Protein AF-A0A6B3FJN4-F1 (afdb_monomer_lite)

Foldseek 3Di:
DVVVLVPAQEAEEQADPVQLVNVLVVRQYAHAQPVHQDVVSNNVLCVVQQRYDHPVVVVVVDGGDGDLVSNVVVLRCSPDHPVCSCVVVVVVVVVQVPDPDHDDDDDPDACVNCVPNQQVVQVVQQAGNVRHGHPPRDDPDPCDPVNVVVVVVVVVVVVVVVVVCCVPVVVVVVD

Sequence (175 aa):
MGEVLDRTDLLVTVSSTAALESLHRRIPTAILTDLGVRETLGNHHFVGSGLLTSWDRLDGGTRPRPDAAWVAGQGVAADGSYGTAYDTARAKATALLDAGRLPPLAPYYTPASAPGYLPGILGRHHLASDGTPLPGAAAPQEPGRVRGAVRETVRNAARGAYRHGVQRVAPVIRR

Structure (mmCIF, N/CA/C/O backbone):
data_AF-A0A6B3FJN4-F1
#
_entry.id   AF-A0A6B3FJN4-F1
#
loop_
_atom_site.group_PDB
_atom_site.id
_atom_site.type_symbol
_atom_site.label_atom_id
_atom_site.label_alt_id
_atom_site.label_comp_id
_atom_site.label_asym_id
_atom_site.label_entity_id
_atom_site.label_seq_id
_atom_site.pdbx_PDB_ins_code
_atom_site.Cartn_x
_atom_site.Cartn_y
_atom_site.Cartn_z
_atom_site.occupancy
_atom_site.B_iso_or_equiv
_atom_site.auth_seq_id
_atom_site.auth_comp_id
_atom_site.auth_asym_id
_atom_site.auth_atom_id
_atom_site.pdbx_PDB_model_num
ATOM 1 N N . MET A 1 1 ? 4.566 -10.979 13.556 1.00 76.38 1 MET A N 1
ATOM 2 C CA . MET A 1 1 ? 3.409 -10.080 13.370 1.00 76.38 1 MET A CA 1
ATOM 3 C C . MET A 1 1 ? 2.122 -10.886 13.280 1.00 76.38 1 MET A C 1
ATOM 5 O O . MET A 1 1 ? 1.293 -10.717 14.158 1.00 76.38 1 MET A O 1
ATOM 9 N N . GLY A 1 2 ? 2.009 -11.840 12.346 1.00 79.69 2 GLY A N 1
ATOM 10 C CA . GLY A 1 2 ? 0.825 -12.704 12.204 1.00 79.69 2 GLY A CA 1
ATOM 11 C C . GLY A 1 2 ? 0.254 -13.302 13.500 1.00 79.69 2 GLY A C 1
ATOM 12 O O . GLY A 1 2 ? -0.902 -13.048 13.800 1.00 79.69 2 GLY A O 1
ATOM 13 N N . GLU A 1 3 ? 1.067 -13.971 14.327 1.00 86.12 3 GLU A N 1
ATOM 14 C CA . GLU A 1 3 ? 0.605 -14.558 15.609 1.00 86.12 3 GLU A CA 1
ATOM 15 C C . GLU A 1 3 ? 0.051 -13.533 16.619 1.00 86.12 3 GLU A C 1
ATOM 17 O O . GLU A 1 3 ? -0.723 -13.868 17.517 1.00 86.12 3 GLU A O 1
ATOM 22 N N . VAL A 1 4 ? 0.489 -12.273 16.526 1.00 90.25 4 VAL A N 1
ATOM 23 C CA . VAL A 1 4 ? -0.040 -11.189 17.366 1.00 90.25 4 VAL A CA 1
ATOM 24 C C . VAL A 1 4 ? -1.418 -10.793 16.853 1.00 90.25 4 VAL A C 1
ATOM 26 O O . VAL A 1 4 ? -2.356 -10.703 17.640 1.00 90.25 4 VAL A O 1
ATOM 29 N N . LEU A 1 5 ? -1.548 -10.632 15.535 1.00 89.56 5 LEU A N 1
ATOM 30 C CA . LEU A 1 5 ? -2.810 -10.300 14.883 1.00 89.56 5 LEU A CA 1
ATOM 31 C C . LEU A 1 5 ? -3.876 -11.382 15.091 1.00 89.56 5 LEU A C 1
ATOM 33 O O . LEU A 1 5 ? -5.029 -11.039 15.303 1.00 89.56 5 LEU A O 1
ATOM 37 N N . ASP A 1 6 ? -3.501 -12.663 15.142 1.00 87.69 6 ASP A N 1
ATOM 38 C CA . ASP A 1 6 ? -4.437 -13.773 15.408 1.00 87.69 6 ASP A CA 1
ATOM 39 C C . ASP A 1 6 ? -5.185 -13.661 16.747 1.00 87.69 6 ASP A C 1
ATOM 41 O O . ASP A 1 6 ? -6.219 -14.296 16.938 1.00 87.69 6 ASP A O 1
ATOM 45 N N . ARG A 1 7 ? -4.667 -12.860 17.682 1.00 92.81 7 ARG A N 1
ATOM 46 C CA . ARG A 1 7 ? -5.256 -12.628 19.008 1.00 92.81 7 ARG A CA 1
ATOM 47 C C . ARG A 1 7 ? -5.614 -11.159 19.235 1.00 92.81 7 ARG A C 1
ATOM 49 O O . ARG A 1 7 ? -5.742 -10.737 20.377 1.00 92.81 7 ARG A O 1
ATOM 56 N N . THR A 1 8 ? -5.661 -10.362 18.169 1.00 94.69 8 THR A N 1
ATOM 57 C CA . THR A 1 8 ? -5.897 -8.918 18.241 1.00 94.69 8 THR A CA 1
ATOM 58 C C . THR A 1 8 ? -7.362 -8.608 17.963 1.00 94.69 8 THR A C 1
ATOM 60 O O . THR A 1 8 ? -7.865 -8.923 16.889 1.00 94.69 8 THR A O 1
ATOM 63 N N . ASP A 1 9 ? -8.013 -7.914 18.895 1.00 94.31 9 ASP A N 1
ATOM 64 C CA . ASP A 1 9 ? -9.399 -7.452 18.738 1.00 94.31 9 ASP A CA 1
ATOM 65 C C . ASP A 1 9 ? -9.512 -6.106 17.998 1.00 94.31 9 ASP A C 1
ATOM 67 O O . ASP A 1 9 ? -10.536 -5.809 17.381 1.00 94.31 9 ASP A O 1
ATOM 71 N N . LEU A 1 10 ? -8.463 -5.277 18.057 1.00 95.44 10 LEU A N 1
ATOM 72 C CA . LEU A 1 10 ? -8.361 -3.979 17.387 1.00 95.44 10 LEU A CA 1
ATOM 73 C C . LEU A 1 10 ? -6.890 -3.647 17.117 1.00 95.44 10 LEU A C 1
ATOM 75 O O . LEU A 1 10 ? -6.072 -3.639 18.037 1.00 95.44 10 LEU A O 1
ATOM 79 N N . LEU A 1 11 ? -6.559 -3.318 15.870 1.00 97.06 11 LEU A N 1
ATOM 80 C CA . LEU A 1 11 ? -5.269 -2.734 15.519 1.00 97.06 11 LEU A CA 1
ATOM 81 C C . LEU A 1 11 ? -5.387 -1.211 15.438 1.00 97.06 11 LEU A C 1
ATOM 83 O O . LEU A 1 11 ? -6.169 -0.685 14.651 1.00 97.06 11 LEU A O 1
ATOM 87 N N . VAL A 1 12 ? -4.559 -0.502 16.203 1.00 97.62 12 VAL A N 1
ATOM 88 C CA . VAL A 1 12 ? -4.428 0.959 16.138 1.00 97.62 12 VAL A CA 1
ATOM 89 C C . VAL A 1 12 ? -2.999 1.308 15.734 1.00 97.62 12 VAL A C 1
ATOM 91 O O . VAL A 1 12 ? -2.040 0.796 16.312 1.00 97.62 12 VAL A O 1
ATOM 94 N N . THR A 1 13 ? -2.827 2.156 14.723 1.00 97.50 13 THR A N 1
ATOM 95 C CA . THR A 1 13 ? -1.498 2.595 14.272 1.00 97.50 13 THR A CA 1
ATOM 96 C C . THR A 1 13 ? -1.553 3.979 13.632 1.00 97.50 13 THR A C 1
ATOM 98 O O . THR A 1 1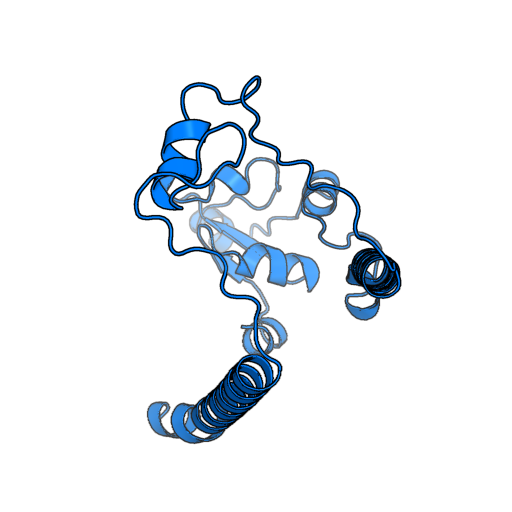3 ? -2.627 4.481 13.331 1.00 97.50 13 THR A O 1
ATOM 101 N N . VAL A 1 14 ? -0.397 4.601 13.398 1.00 97.44 14 VAL A N 1
ATOM 102 C CA . VAL A 1 14 ? -0.302 5.806 12.560 1.00 97.44 14 VAL A CA 1
ATOM 103 C C . VAL A 1 14 ? -0.128 5.403 11.094 1.00 97.44 14 VAL A C 1
ATOM 105 O O . VAL A 1 14 ? -0.844 5.899 10.237 1.00 97.44 14 VAL A O 1
ATOM 108 N N . SER A 1 15 ? 0.791 4.485 10.780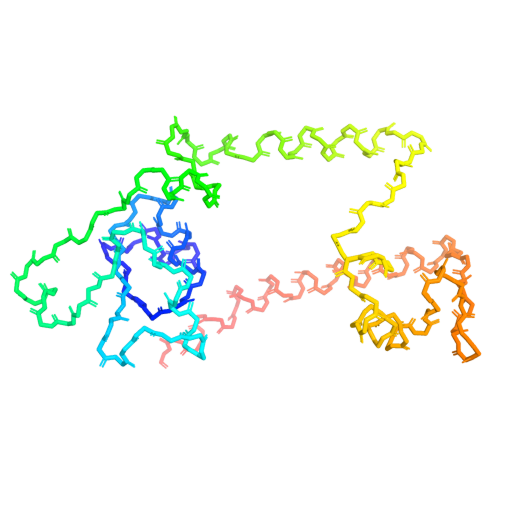 1.00 94.88 15 SER A N 1
ATOM 109 C CA . SER A 1 15 ? 1.140 4.178 9.380 1.00 94.88 15 SER A CA 1
ATOM 110 C C . SER A 1 15 ? 1.751 2.795 9.145 1.00 94.88 15 SER A C 1
ATOM 112 O O . SER A 1 15 ? 2.368 2.549 8.110 1.00 94.88 15 SER A O 1
ATOM 114 N N . SER A 1 16 ? 1.602 1.867 10.092 1.00 94.62 16 SER A N 1
ATOM 115 C CA . SER A 1 16 ? 2.177 0.528 9.948 1.00 94.62 16 SER A CA 1
ATOM 116 C C . SER A 1 16 ? 1.546 -0.243 8.787 1.00 94.62 16 SER A C 1
ATOM 118 O O . SER A 1 16 ? 0.325 -0.275 8.640 1.00 94.62 16 SER A O 1
ATOM 120 N N . THR A 1 17 ? 2.364 -0.981 8.031 1.00 92.81 17 THR A N 1
ATOM 121 C CA . THR A 1 17 ? 1.869 -1.965 7.052 1.00 92.81 17 THR A CA 1
ATOM 122 C C . THR A 1 17 ? 1.061 -3.086 7.711 1.00 92.81 17 THR A C 1
ATOM 124 O O . THR A 1 17 ? 0.263 -3.736 7.037 1.00 92.81 17 THR A O 1
ATOM 127 N N . ALA A 1 18 ? 1.186 -3.268 9.033 1.00 93.94 18 ALA A N 1
ATOM 128 C CA . ALA A 1 18 ? 0.327 -4.162 9.806 1.00 93.94 18 ALA A CA 1
ATOM 129 C C . ALA A 1 18 ? -1.164 -3.802 9.686 1.00 93.94 18 ALA A C 1
ATOM 131 O O . ALA A 1 18 ? -1.989 -4.691 9.859 1.00 93.94 18 ALA A O 1
ATOM 132 N N . ALA A 1 19 ? -1.510 -2.556 9.329 1.00 95.31 19 ALA A N 1
ATOM 133 C CA . ALA A 1 19 ? -2.885 -2.166 9.023 1.00 95.31 19 ALA A CA 1
ATOM 134 C C . ALA A 1 19 ? -3.455 -2.897 7.798 1.00 95.31 19 ALA A C 1
ATOM 136 O O . ALA A 1 19 ? -4.606 -3.311 7.803 1.00 95.31 19 ALA A O 1
ATOM 137 N N . LEU A 1 20 ? -2.659 -3.116 6.748 1.00 92.50 20 LEU A N 1
ATOM 138 C CA . LEU A 1 20 ? -3.123 -3.890 5.591 1.00 92.50 20 LEU A CA 1
ATOM 139 C C . LEU A 1 20 ? -3.244 -5.382 5.939 1.00 92.50 20 LEU A C 1
ATOM 141 O O . LEU A 1 20 ? -4.185 -6.045 5.504 1.00 92.50 20 LEU A O 1
ATOM 145 N N . GLU A 1 21 ? -2.336 -5.906 6.773 1.00 90.44 21 GLU A N 1
ATOM 146 C CA . GLU A 1 21 ? -2.417 -7.290 7.260 1.00 90.44 21 GLU A CA 1
ATOM 147 C C . GLU A 1 21 ? -3.650 -7.508 8.159 1.00 90.44 21 GLU A C 1
ATOM 149 O O . GLU A 1 21 ? -4.334 -8.524 8.023 1.00 90.44 21 GLU A O 1
ATOM 154 N N . SER A 1 22 ? -3.975 -6.555 9.041 1.00 93.12 22 SER A N 1
ATOM 155 C CA . SER A 1 22 ? -5.159 -6.627 9.904 1.00 93.12 22 SER A CA 1
ATOM 156 C C . SER A 1 22 ? -6.455 -6.540 9.105 1.00 93.12 22 SER A C 1
ATOM 158 O O . SER A 1 22 ? -7.356 -7.346 9.336 1.00 93.12 22 SER A O 1
ATOM 160 N N . LEU A 1 23 ? -6.528 -5.652 8.107 1.00 91.69 23 LEU A N 1
ATOM 161 C CA . LEU A 1 23 ? -7.676 -5.562 7.201 1.00 91.69 23 LEU A CA 1
ATOM 162 C C . LEU A 1 23 ? -7.913 -6.871 6.449 1.00 91.69 23 LEU A C 1
ATOM 164 O O . LEU A 1 23 ? -9.046 -7.342 6.375 1.00 91.69 23 LEU A O 1
ATOM 168 N N . HIS A 1 24 ? -6.849 -7.507 5.961 1.00 87.19 24 HIS A N 1
ATOM 169 C CA . HIS A 1 24 ? -6.958 -8.804 5.299 1.00 87.19 24 HIS A CA 1
ATOM 170 C C . HIS A 1 24 ? -7.494 -9.893 6.243 1.00 87.19 24 HIS A C 1
ATOM 172 O O . HIS A 1 24 ? -8.287 -10.745 5.844 1.00 87.19 24 HIS A O 1
ATOM 178 N N . ARG A 1 25 ? -7.107 -9.847 7.521 1.00 87.19 25 ARG A N 1
ATOM 179 C CA . ARG A 1 25 ? -7.617 -10.743 8.572 1.00 87.19 25 ARG A CA 1
ATOM 180 C C . ARG A 1 25 ? -8.996 -10.338 9.106 1.00 87.19 25 ARG A C 1
ATOM 182 O O . ARG A 1 25 ? -9.512 -11.014 9.989 1.00 87.19 25 ARG A O 1
ATOM 189 N N . ARG A 1 26 ? -9.604 -9.272 8.571 1.00 88.88 26 ARG A N 1
ATOM 190 C CA . ARG A 1 26 ? -10.874 -8.681 9.033 1.00 88.88 26 ARG A CA 1
ATOM 191 C C . ARG A 1 26 ? -10.842 -8.235 10.500 1.00 88.88 26 ARG A C 1
ATOM 193 O O . ARG A 1 26 ? -11.875 -8.190 11.162 1.00 88.88 26 ARG A O 1
ATOM 200 N N . ILE A 1 27 ? -9.661 -7.878 10.996 1.00 92.81 27 ILE A N 1
ATOM 201 C CA . ILE A 1 27 ? -9.482 -7.310 12.330 1.00 92.81 27 ILE A CA 1
ATOM 202 C C . ILE A 1 27 ? -9.864 -5.822 12.264 1.00 92.81 27 ILE A C 1
ATOM 204 O O . ILE A 1 27 ? -9.372 -5.111 11.376 1.00 92.81 27 ILE A O 1
ATOM 208 N N . PRO A 1 28 ? -10.713 -5.319 13.183 1.00 95.25 28 PRO A N 1
ATOM 209 C CA . PRO A 1 28 ? -10.984 -3.891 13.315 1.00 95.25 28 PRO A CA 1
ATOM 210 C C . PRO A 1 28 ? -9.685 -3.084 13.312 1.00 95.25 28 PRO A C 1
ATOM 212 O O . PRO A 1 28 ? -8.728 -3.432 14.000 1.00 95.25 28 PRO A O 1
ATOM 215 N N . THR A 1 29 ? -9.624 -2.033 12.499 1.00 97.19 29 THR A N 1
ATOM 216 C CA . THR A 1 29 ? -8.386 -1.284 12.260 1.00 97.19 29 THR A CA 1
ATOM 217 C C . THR A 1 29 ? -8.664 0.211 12.318 1.00 97.19 29 THR A C 1
ATOM 219 O O . THR A 1 29 ? -9.639 0.682 11.739 1.00 97.19 29 THR A O 1
ATOM 222 N N . ALA A 1 30 ? -7.809 0.955 13.011 1.00 98.25 30 ALA A N 1
ATOM 223 C CA . ALA A 1 30 ? -7.899 2.398 13.160 1.00 98.25 30 ALA A CA 1
ATOM 224 C C . ALA A 1 30 ? -6.552 3.057 12.849 1.00 98.25 30 ALA A C 1
ATOM 226 O O . ALA A 1 30 ? -5.497 2.598 13.299 1.00 98.25 30 ALA A O 1
ATOM 227 N N . ILE A 1 31 ? -6.606 4.149 12.090 1.00 98.38 31 ILE A N 1
ATOM 228 C CA . ILE A 1 31 ? -5.445 4.943 11.701 1.00 98.38 31 ILE A CA 1
ATOM 229 C C . ILE A 1 31 ? -5.520 6.296 12.408 1.00 98.38 31 ILE A C 1
ATOM 231 O O . ILE A 1 31 ? -6.434 7.078 12.147 1.00 98.38 31 ILE A O 1
ATOM 235 N N . LEU A 1 32 ? -4.576 6.558 13.311 1.00 98.19 32 LEU A N 1
ATOM 236 C CA . LEU A 1 32 ? -4.605 7.731 14.183 1.00 98.19 32 LEU A CA 1
ATOM 237 C C . LEU A 1 32 ? -4.312 9.031 13.431 1.00 98.19 32 LEU A C 1
ATOM 239 O O . LEU A 1 32 ? -3.350 9.133 12.660 1.00 98.19 32 LEU A O 1
ATOM 243 N N . THR A 1 33 ? -5.124 10.046 13.718 1.00 97.94 33 THR A N 1
ATOM 244 C CA . THR A 1 33 ? -5.015 11.401 13.163 1.00 97.94 33 THR A CA 1
ATOM 245 C C . THR A 1 33 ? -4.565 12.441 14.185 1.00 97.94 33 THR A C 1
ATOM 247 O O . THR A 1 33 ? -4.482 13.616 13.844 1.00 97.94 33 THR A O 1
ATOM 250 N N . ASP A 1 34 ? -4.266 12.046 15.422 1.00 97.50 34 ASP A N 1
ATOM 251 C CA . ASP A 1 34 ? -3.929 12.945 16.537 1.00 97.50 34 ASP A CA 1
ATOM 252 C C . ASP A 1 34 ? -2.670 13.789 16.261 1.00 97.50 34 ASP A C 1
ATOM 254 O O . ASP A 1 34 ? -2.544 14.913 16.736 1.00 97.50 34 ASP A O 1
ATOM 258 N N . LEU A 1 35 ? -1.761 13.286 15.417 1.00 95.38 35 LEU A N 1
ATOM 259 C CA . LEU A 1 35 ? -0.567 14.006 14.942 1.00 95.38 35 LEU A CA 1
ATOM 260 C C . LEU A 1 35 ? -0.768 14.669 13.559 1.00 95.38 35 LEU A C 1
ATOM 262 O O . LEU A 1 35 ? 0.176 15.157 12.928 1.00 95.38 35 LEU A O 1
ATOM 266 N N . GLY A 1 36 ? -2.011 14.705 13.079 1.00 96.62 36 GLY A N 1
ATOM 267 C CA . GLY A 1 36 ? -2.403 15.125 11.737 1.00 96.62 36 GLY A CA 1
ATOM 268 C C . GLY A 1 36 ? -2.207 14.041 10.673 1.00 96.62 36 GLY A C 1
ATOM 269 O O . GLY A 1 36 ? -1.688 12.960 10.941 1.00 96.62 36 GLY A O 1
ATOM 270 N N . VAL A 1 37 ? -2.615 14.346 9.437 1.00 97.38 37 VAL A N 1
ATOM 271 C CA . VAL A 1 37 ? -2.406 13.491 8.255 1.00 97.38 37 VAL A CA 1
ATOM 272 C C . VAL A 1 37 ? -1.343 14.126 7.369 1.00 97.38 37 VAL A C 1
ATOM 274 O O . VAL A 1 37 ? -1.539 15.235 6.874 1.00 97.38 37 VAL A O 1
ATOM 277 N N . ARG A 1 38 ? -0.187 13.471 7.226 1.00 95.06 38 ARG A N 1
ATOM 278 C CA . ARG A 1 38 ? 0.997 14.054 6.575 1.00 95.06 38 ARG A CA 1
ATOM 279 C C . ARG A 1 38 ? 1.809 13.002 5.831 1.00 95.06 38 ARG A C 1
ATOM 281 O O . ARG A 1 38 ? 1.862 11.837 6.231 1.00 95.06 38 ARG A O 1
ATOM 288 N N . GLU A 1 39 ? 2.509 13.440 4.787 1.00 94.69 39 GLU A N 1
ATOM 289 C CA . GLU A 1 39 ? 3.410 12.571 4.025 1.00 94.69 39 GLU A CA 1
ATOM 290 C C . GLU A 1 39 ? 4.510 11.973 4.909 1.00 94.69 39 GLU A C 1
ATOM 292 O O . GLU A 1 39 ? 4.708 10.761 4.926 1.00 94.69 39 GLU A O 1
ATOM 297 N N . THR A 1 40 ? 5.124 12.808 5.752 1.00 95.56 40 THR A N 1
ATOM 298 C CA . THR A 1 40 ? 6.208 12.425 6.672 1.00 95.56 40 THR A CA 1
ATOM 299 C C . THR A 1 40 ? 5.814 11.377 7.710 1.00 95.56 40 THR A C 1
ATOM 301 O O . THR A 1 40 ? 6.677 10.653 8.199 1.00 95.56 40 THR A O 1
ATOM 304 N N . LEU A 1 41 ? 4.526 11.277 8.048 1.00 93.19 41 LEU A N 1
ATOM 305 C CA . LEU A 1 41 ? 4.009 10.260 8.964 1.00 93.19 41 LEU A CA 1
ATOM 306 C C . LEU A 1 41 ? 3.617 8.970 8.238 1.00 93.19 41 LEU A C 1
ATOM 308 O O . LEU A 1 41 ? 3.337 7.974 8.896 1.00 93.19 41 LEU A O 1
ATOM 312 N N . GLY A 1 42 ? 3.542 8.976 6.904 1.00 94.81 42 GLY A N 1
ATOM 313 C CA . GLY A 1 42 ? 3.080 7.847 6.090 1.00 94.81 42 GLY A CA 1
ATOM 314 C C . GLY A 1 42 ? 1.566 7.599 6.138 1.00 94.81 42 GLY A C 1
ATOM 315 O O . GLY A 1 42 ? 1.038 6.882 5.294 1.00 94.81 42 GLY A O 1
ATOM 316 N N . ASN A 1 43 ? 0.838 8.218 7.072 1.00 95.94 43 ASN A N 1
ATOM 317 C CA . ASN A 1 43 ? -0.593 7.970 7.274 1.00 95.94 43 ASN A CA 1
ATOM 318 C C . ASN A 1 43 ? -1.489 8.547 6.164 1.00 95.94 43 ASN A C 1
ATOM 320 O O . ASN A 1 43 ? -2.624 8.106 6.000 1.00 95.94 43 ASN A O 1
ATOM 324 N N . HIS A 1 44 ? -0.960 9.467 5.349 1.00 96.56 44 HIS A N 1
ATOM 325 C CA . HIS A 1 44 ? -1.599 9.958 4.125 1.00 96.56 44 HIS A CA 1
ATOM 326 C C . HIS A 1 44 ? -1.974 8.838 3.137 1.00 96.56 44 HIS A C 1
ATOM 328 O O . HIS A 1 44 ? -2.953 8.977 2.411 1.00 96.56 44 HIS A O 1
ATOM 334 N N . HIS A 1 45 ? -1.257 7.708 3.146 1.00 96.06 45 HIS A N 1
ATOM 335 C CA . HIS A 1 45 ? -1.596 6.532 2.340 1.00 96.06 45 HIS A CA 1
ATOM 336 C C . HIS A 1 45 ? -3.021 6.015 2.616 1.00 96.06 45 HIS A C 1
ATOM 338 O O . HIS A 1 45 ? -3.680 5.498 1.720 1.00 96.06 45 HIS A O 1
ATOM 344 N N . PHE A 1 46 ? -3.521 6.201 3.842 1.00 97.19 46 PHE A N 1
ATOM 345 C CA . PHE A 1 46 ? -4.843 5.745 4.277 1.00 97.19 46 PHE A CA 1
ATOM 346 C C . PHE A 1 46 ? -5.958 6.774 4.033 1.00 97.19 46 PHE A C 1
ATOM 348 O O . PHE A 1 46 ? -7.091 6.570 4.478 1.00 97.19 46 PHE A O 1
ATOM 355 N N . VAL A 1 47 ? -5.690 7.880 3.336 1.00 97.31 47 VAL A N 1
ATOM 356 C CA . VAL A 1 47 ? -6.749 8.811 2.920 1.00 97.31 47 VAL A CA 1
ATOM 357 C C . VAL A 1 47 ? -7.733 8.086 1.996 1.00 97.31 47 VAL A C 1
ATOM 359 O O . VAL A 1 47 ? -7.338 7.349 1.097 1.00 97.31 47 VAL A O 1
ATOM 362 N N . GLY A 1 48 ? -9.031 8.262 2.260 1.00 96.69 48 GLY A N 1
ATOM 363 C CA . GLY A 1 48 ? -10.106 7.555 1.556 1.00 96.69 48 GLY A CA 1
ATOM 364 C C . GLY A 1 48 ? -10.400 6.141 2.074 1.00 96.69 48 GLY A C 1
ATOM 365 O O . GLY A 1 48 ? -11.391 5.556 1.665 1.00 96.69 48 GLY A O 1
ATOM 366 N N . SER A 1 49 ? -9.610 5.607 3.015 1.00 96.81 49 SER A N 1
ATOM 367 C CA . SER A 1 49 ? -9.803 4.242 3.538 1.00 96.81 49 SER A CA 1
ATOM 368 C C . SER A 1 49 ? -11.018 4.062 4.449 1.00 96.81 49 SER A C 1
ATOM 370 O O . SER A 1 49 ? -11.389 2.930 4.736 1.00 96.81 49 SER A O 1
ATOM 372 N N . GLY A 1 50 ? -11.591 5.146 4.980 1.00 97.50 50 GLY A N 1
ATOM 373 C CA . GLY A 1 50 ? -12.605 5.088 6.044 1.00 97.50 50 GLY A CA 1
ATOM 374 C C . GLY A 1 50 ? -12.058 4.736 7.439 1.00 97.50 50 GLY A C 1
ATOM 375 O O . GLY A 1 50 ? -12.832 4.645 8.389 1.00 97.50 50 GLY A O 1
ATOM 376 N N . LEU A 1 51 ? -10.736 4.566 7.590 1.00 98.00 51 LEU A N 1
ATOM 377 C CA . LEU A 1 51 ? -10.096 4.101 8.833 1.00 98.00 51 LEU A CA 1
ATOM 378 C C . LEU A 1 51 ? -9.497 5.220 9.697 1.00 98.00 51 LEU A C 1
ATOM 380 O O . LEU A 1 51 ? -9.061 4.958 10.819 1.00 98.00 51 LEU A O 1
ATOM 384 N N . LEU A 1 52 ? -9.446 6.451 9.180 1.00 98.19 52 LEU A N 1
ATOM 385 C CA . LEU A 1 52 ? -8.891 7.609 9.883 1.00 98.19 52 LEU A CA 1
ATOM 386 C C . LEU A 1 52 ? -9.773 7.993 11.084 1.00 98.19 52 LEU A C 1
ATOM 388 O O . LEU A 1 52 ? -10.974 8.216 10.932 1.00 98.19 52 LEU A O 1
ATOM 392 N N . THR A 1 53 ? -9.178 8.095 12.270 1.00 98.31 53 THR A N 1
ATOM 393 C CA . THR A 1 53 ? -9.857 8.490 13.515 1.00 98.31 53 THR A CA 1
ATOM 394 C C . THR A 1 53 ? -8.858 9.062 14.526 1.00 98.31 53 THR A C 1
ATOM 396 O O . THR A 1 53 ? -7.656 8.883 14.368 1.00 98.31 53 THR A O 1
ATOM 399 N N . SER A 1 54 ? -9.339 9.725 15.578 1.00 97.88 54 SER A N 1
ATOM 400 C CA . SER A 1 54 ? -8.528 10.135 16.735 1.00 97.88 54 SER A CA 1
ATOM 401 C C . SER A 1 54 ? -8.764 9.227 17.944 1.00 97.88 54 SER A C 1
ATOM 403 O O . SER A 1 54 ? -9.739 8.463 17.950 1.00 97.88 54 SER A O 1
ATOM 405 N N . TRP A 1 55 ? -7.923 9.349 18.977 1.00 97.94 55 TRP A N 1
ATOM 406 C CA . TRP A 1 55 ? -8.147 8.687 20.268 1.00 97.94 55 TRP A CA 1
ATOM 407 C C . TRP A 1 55 ? -9.490 9.068 20.889 1.00 97.94 55 TRP A C 1
ATOM 409 O O . TRP A 1 55 ? -10.276 8.174 21.181 1.00 97.94 55 TRP A O 1
ATOM 419 N N . ASP A 1 56 ? -9.826 10.361 20.947 1.00 98.00 56 ASP A N 1
ATOM 420 C CA . ASP A 1 56 ? -11.106 10.832 21.506 1.00 98.00 56 ASP A CA 1
ATOM 421 C C . ASP A 1 56 ? -12.323 10.144 20.869 1.00 98.00 56 ASP A C 1
ATOM 423 O O . ASP A 1 56 ? -13.305 9.810 21.531 1.00 98.00 56 ASP A O 1
ATOM 427 N N . ARG A 1 57 ? -12.273 9.911 19.552 1.00 97.75 57 ARG A N 1
ATOM 428 C CA . ARG A 1 57 ? -13.359 9.244 18.828 1.00 97.75 57 ARG A CA 1
ATOM 429 C C . ARG A 1 57 ? -13.412 7.751 19.125 1.00 97.75 57 ARG A C 1
ATOM 431 O O . ARG A 1 57 ? -14.517 7.217 19.224 1.00 97.75 57 ARG A O 1
ATOM 438 N N . LEU A 1 58 ? -12.256 7.091 19.226 1.00 97.19 58 LEU A N 1
ATOM 439 C CA . LEU A 1 58 ? -12.163 5.679 19.607 1.00 97.19 58 LEU A CA 1
ATOM 440 C C . LEU A 1 58 ? -12.677 5.467 21.035 1.00 97.19 58 LEU A C 1
ATOM 442 O O . LEU A 1 58 ? -13.508 4.585 21.245 1.00 97.19 58 LEU A O 1
ATOM 446 N N . ASP A 1 59 ? -12.264 6.322 21.970 1.00 96.94 59 ASP A N 1
ATOM 447 C CA . ASP A 1 59 ? -12.721 6.319 23.363 1.00 96.94 59 ASP A CA 1
ATOM 448 C C . ASP A 1 59 ? -14.221 6.630 23.456 1.00 96.94 59 ASP A C 1
ATOM 450 O O . ASP A 1 59 ? -14.950 6.009 24.229 1.00 96.94 59 ASP A O 1
ATOM 454 N N . GLY A 1 60 ? -14.722 7.502 22.576 1.00 97.25 60 GLY A N 1
ATOM 455 C CA . GLY A 1 60 ? -16.151 7.739 22.356 1.00 97.25 60 GLY A CA 1
ATOM 456 C C . GLY A 1 60 ? -16.904 6.581 21.680 1.00 97.25 60 GLY A C 1
ATOM 457 O O . GLY A 1 60 ? -18.078 6.730 21.347 1.00 97.25 60 GLY A O 1
ATOM 458 N N . GLY A 1 61 ? -16.255 5.437 21.442 1.00 95.12 61 GLY A N 1
ATOM 459 C CA . GLY A 1 61 ? -16.865 4.221 20.900 1.00 95.12 61 GLY A CA 1
ATOM 460 C C . GLY A 1 61 ? -16.943 4.154 19.372 1.00 95.12 61 GLY A C 1
ATOM 461 O O . GLY A 1 61 ? -17.548 3.221 18.833 1.00 95.12 61 GLY A O 1
ATOM 462 N N . THR A 1 62 ? -16.337 5.102 18.650 1.00 95.19 62 THR A N 1
ATOM 463 C CA . THR A 1 62 ? -16.276 5.056 17.182 1.00 95.19 62 THR A CA 1
ATOM 464 C C . THR A 1 62 ? -15.505 3.818 16.739 1.00 95.19 62 THR A C 1
ATOM 466 O O . THR A 1 62 ? -14.392 3.567 17.188 1.00 95.19 62 THR A O 1
ATOM 469 N N . ARG A 1 63 ? -16.075 3.062 15.797 1.00 93.12 63 ARG A N 1
ATOM 470 C CA . ARG A 1 63 ? -15.417 1.913 15.164 1.00 93.12 63 ARG A CA 1
ATOM 471 C C . ARG A 1 63 ? -15.294 2.176 13.666 1.00 93.12 63 ARG A C 1
ATOM 473 O O . ARG A 1 63 ? -16.292 1.999 12.959 1.00 93.12 63 ARG A O 1
ATOM 480 N N . PRO A 1 64 ? -14.125 2.636 13.184 1.00 95.88 64 PRO A N 1
ATOM 481 C CA . PRO A 1 64 ? -13.917 2.893 11.766 1.00 95.88 64 PRO A CA 1
ATOM 482 C C . PRO A 1 64 ? -14.190 1.639 10.935 1.00 95.88 64 PRO A C 1
ATOM 484 O O . PRO A 1 64 ? -13.918 0.516 11.369 1.00 95.88 64 PRO A O 1
ATOM 487 N N . ARG A 1 65 ? -14.756 1.830 9.743 1.00 95.50 65 ARG A N 1
ATOM 488 C CA . ARG A 1 65 ? -15.051 0.741 8.811 1.00 95.50 65 ARG A CA 1
ATOM 489 C C . ARG A 1 65 ? -14.291 0.982 7.516 1.00 95.50 65 ARG A C 1
ATOM 491 O O . ARG A 1 65 ? -14.345 2.101 7.009 1.00 95.50 65 ARG A O 1
ATOM 498 N N . PRO A 1 66 ? -13.606 -0.042 6.987 1.00 94.94 66 PRO A N 1
ATOM 499 C CA . PRO A 1 66 ? -12.900 0.108 5.732 1.00 94.94 66 PRO A CA 1
ATOM 500 C C . PRO A 1 66 ? -13.868 0.397 4.586 1.00 94.94 66 PRO A C 1
ATOM 502 O O . PRO A 1 66 ? -14.902 -0.261 4.458 1.00 94.94 66 PRO A O 1
ATOM 505 N N . ASP A 1 67 ? -13.486 1.332 3.725 1.00 95.00 67 ASP A N 1
ATOM 506 C CA . ASP A 1 67 ? -14.103 1.510 2.420 1.00 95.00 67 ASP A CA 1
ATOM 507 C C . ASP A 1 67 ? -13.749 0.322 1.510 1.00 95.00 67 ASP A C 1
ATOM 509 O O . ASP A 1 67 ? -12.578 -0.027 1.332 1.00 95.00 67 ASP A O 1
ATOM 513 N N . ALA A 1 68 ? -14.771 -0.324 0.945 1.00 90.12 68 ALA A N 1
ATOM 514 C CA . ALA A 1 68 ? -14.598 -1.554 0.178 1.00 90.12 68 ALA A CA 1
ATOM 515 C C . ALA A 1 68 ? -13.834 -1.330 -1.137 1.00 90.12 68 ALA A C 1
ATOM 517 O O . ALA A 1 68 ? -13.032 -2.179 -1.528 1.00 90.12 68 ALA A O 1
ATOM 518 N N . ALA A 1 69 ? -14.048 -0.190 -1.801 1.00 91.75 69 ALA A N 1
ATOM 519 C CA . ALA A 1 69 ? -13.355 0.134 -3.042 1.00 91.75 69 ALA A CA 1
ATOM 520 C C . ALA A 1 69 ? -11.876 0.439 -2.773 1.00 91.75 69 ALA A C 1
ATOM 522 O O . ALA A 1 69 ? -11.002 -0.034 -3.501 1.00 91.75 69 ALA A O 1
ATOM 523 N N . TRP A 1 70 ? -11.585 1.157 -1.686 1.00 94.50 70 TRP A N 1
ATOM 524 C CA . TRP A 1 70 ? -10.222 1.425 -1.245 1.00 94.50 70 TRP A CA 1
ATOM 525 C C . TRP A 1 70 ? -9.484 0.130 -0.894 1.00 94.50 70 TRP A C 1
ATOM 527 O O . TRP A 1 70 ? -8.388 -0.100 -1.399 1.00 94.50 70 TRP A O 1
ATOM 537 N N . VAL A 1 71 ? -10.096 -0.749 -0.092 1.00 91.31 71 VAL A N 1
ATOM 538 C CA . VAL A 1 71 ? -9.521 -2.050 0.301 1.00 91.31 71 VAL A CA 1
ATOM 539 C C . VAL A 1 71 ? -9.235 -2.931 -0.915 1.00 91.31 71 VAL A C 1
ATOM 541 O O . VAL A 1 71 ? -8.135 -3.479 -1.020 1.00 91.31 71 VAL A O 1
ATOM 544 N N . ALA A 1 72 ? -10.173 -3.012 -1.864 1.00 86.44 72 ALA A N 1
ATOM 545 C CA . ALA A 1 72 ? -9.961 -3.728 -3.119 1.00 86.44 72 ALA A CA 1
ATOM 546 C C . ALA A 1 72 ? -8.795 -3.127 -3.927 1.00 86.44 72 ALA A C 1
ATOM 548 O O . ALA A 1 72 ? -7.947 -3.864 -4.430 1.00 86.44 72 ALA A O 1
ATOM 549 N N . GLY A 1 73 ? -8.696 -1.795 -3.984 1.00 88.38 73 GLY A N 1
ATOM 550 C CA . GLY A 1 73 ? -7.579 -1.085 -4.612 1.00 88.38 73 GLY A CA 1
ATOM 551 C C . GLY A 1 73 ? -6.216 -1.368 -3.967 1.00 88.38 73 GLY A C 1
ATOM 552 O O . GLY A 1 73 ? -5.203 -1.350 -4.662 1.00 88.38 73 GLY A O 1
ATOM 553 N N . GLN A 1 74 ? -6.180 -1.700 -2.672 1.00 88.69 74 GLN A N 1
ATOM 554 C CA . GLN A 1 74 ? -4.960 -2.129 -1.975 1.00 88.69 74 GLN A CA 1
ATOM 555 C C . GLN A 1 74 ? -4.626 -3.620 -2.167 1.00 88.69 74 GLN A C 1
ATOM 557 O O . GLN A 1 74 ? -3.656 -4.112 -1.590 1.00 88.69 74 GLN A O 1
ATOM 562 N N . GLY A 1 75 ? -5.422 -4.370 -2.937 1.00 83.81 75 GLY A N 1
ATOM 563 C CA . GLY A 1 75 ? -5.240 -5.815 -3.099 1.00 83.81 75 GLY A CA 1
ATOM 564 C C . GLY A 1 75 ? -5.557 -6.616 -1.832 1.00 83.81 75 GLY A C 1
ATOM 565 O O . GLY A 1 75 ? -5.112 -7.756 -1.683 1.00 83.81 75 GLY A O 1
ATOM 566 N N . VAL A 1 76 ? -6.315 -6.035 -0.900 1.00 84.50 76 VAL A N 1
ATOM 567 C CA . VAL A 1 76 ? -6.856 -6.764 0.245 1.00 84.50 76 VAL A CA 1
ATOM 568 C C . VAL A 1 76 ? -8.127 -7.473 -0.227 1.00 84.50 76 VAL A C 1
ATOM 570 O O . VAL A 1 76 ? -9.036 -6.834 -0.751 1.00 84.50 76 VAL A O 1
ATOM 573 N N . ALA A 1 77 ? -8.167 -8.802 -0.085 1.00 68.75 77 ALA A N 1
ATOM 574 C CA . ALA A 1 77 ? -9.227 -9.652 -0.630 1.00 68.75 77 ALA A CA 1
ATOM 575 C C . ALA A 1 77 ? -10.593 -9.331 0.007 1.00 68.75 77 ALA A C 1
ATOM 577 O O . ALA A 1 77 ? -10.943 -9.866 1.061 1.00 68.75 77 ALA A O 1
ATOM 578 N N . ALA A 1 78 ? -11.361 -8.449 -0.634 1.00 58.00 78 ALA A N 1
ATOM 579 C CA . ALA A 1 78 ? -12.687 -8.031 -0.181 1.00 58.00 78 ALA A CA 1
ATOM 580 C C . ALA A 1 78 ? -13.729 -9.168 -0.274 1.00 58.00 78 ALA A C 1
ATOM 582 O O . ALA A 1 78 ? -14.717 -9.165 0.456 1.00 58.00 78 ALA A O 1
ATOM 583 N N . ASP A 1 79 ? -13.475 -10.163 -1.124 1.00 60.69 79 ASP A N 1
ATOM 584 C CA . ASP A 1 79 ? -14.396 -11.215 -1.565 1.00 60.69 79 ASP A CA 1
ATOM 585 C C . ASP A 1 79 ? -13.869 -12.655 -1.353 1.00 60.69 79 ASP A C 1
ATOM 587 O O . ASP A 1 79 ? -14.593 -13.618 -1.599 1.00 60.69 79 ASP A O 1
ATOM 591 N N . GLY A 1 80 ? -12.636 -12.829 -0.854 1.00 60.97 80 GLY A N 1
ATOM 592 C CA . GLY A 1 80 ? -11.962 -14.133 -0.755 1.00 60.97 80 GLY A CA 1
ATOM 593 C C . GLY A 1 80 ? -11.535 -14.575 0.653 1.00 60.97 80 GLY A C 1
ATOM 594 O O . GLY A 1 80 ? -11.541 -13.815 1.627 1.00 60.97 80 GLY A O 1
ATOM 595 N N . SER A 1 81 ? -11.128 -15.845 0.766 1.00 64.06 81 SER A N 1
ATOM 596 C CA . SER A 1 81 ? -10.365 -16.343 1.920 1.00 64.06 81 SER A CA 1
ATOM 597 C C . SER A 1 81 ? -8.871 -16.052 1.733 1.00 64.06 81 SER A C 1
ATOM 599 O O . SER A 1 81 ? -8.378 -16.069 0.605 1.00 64.06 81 SER A O 1
ATOM 601 N N . TYR A 1 82 ? -8.130 -15.850 2.830 1.00 66.50 82 TYR A N 1
ATOM 602 C CA . TYR A 1 82 ? -6.676 -15.613 2.792 1.00 66.50 82 TYR A CA 1
ATOM 603 C C . TYR A 1 82 ? -5.922 -16.661 1.954 1.00 66.50 82 TYR A C 1
ATOM 605 O O . TYR A 1 82 ? -4.957 -16.333 1.264 1.00 66.50 82 TYR A O 1
ATOM 613 N N . GLY A 1 83 ? -6.362 -17.927 1.995 1.00 71.81 83 GLY A N 1
ATOM 614 C CA . GLY A 1 83 ? -5.661 -19.052 1.368 1.00 71.81 83 GLY A CA 1
ATOM 615 C C . GLY A 1 83 ? -5.427 -18.874 -0.134 1.00 71.81 83 GLY A C 1
ATOM 616 O O . GLY A 1 83 ? -4.317 -19.127 -0.616 1.00 71.81 83 GLY A O 1
ATOM 617 N N . THR A 1 84 ? -6.439 -18.368 -0.842 1.00 75.38 84 THR A N 1
ATOM 618 C CA . THR A 1 84 ? -6.443 -18.229 -2.307 1.00 75.38 84 THR A CA 1
ATOM 619 C C . THR A 1 84 ? -6.137 -16.811 -2.789 1.00 75.38 84 THR A C 1
ATOM 621 O O . THR A 1 84 ? -5.984 -16.583 -3.987 1.00 75.38 84 THR A O 1
ATOM 624 N N . ALA A 1 85 ? -5.987 -15.842 -1.877 1.00 74.69 85 ALA A N 1
ATOM 625 C CA . ALA A 1 85 ? -5.819 -14.424 -2.215 1.00 74.69 85 ALA A CA 1
ATOM 626 C C . ALA A 1 85 ? -4.601 -14.125 -3.113 1.00 74.69 85 ALA A C 1
ATOM 628 O O . ALA A 1 85 ? -4.564 -13.108 -3.801 1.00 74.69 85 ALA A O 1
ATOM 629 N N . TYR A 1 86 ? -3.608 -15.017 -3.129 1.00 78.94 86 TYR A N 1
ATOM 630 C CA . TYR A 1 86 ? -2.382 -14.869 -3.915 1.00 78.94 86 TYR A CA 1
ATOM 631 C C . TYR A 1 86 ? -2.287 -15.841 -5.095 1.00 78.94 86 TYR A C 1
ATOM 633 O O . TYR A 1 86 ? -1.238 -15.904 -5.735 1.00 78.94 86 TYR A O 1
ATOM 641 N N . ASP A 1 87 ? -3.338 -16.602 -5.406 1.00 84.94 87 ASP A N 1
ATOM 642 C CA . ASP A 1 87 ? -3.267 -17.660 -6.421 1.00 84.94 87 ASP A CA 1
ATOM 643 C C . ASP A 1 87 ? -2.973 -17.113 -7.816 1.00 84.94 87 ASP A C 1
ATOM 645 O O . ASP A 1 87 ? -2.117 -17.656 -8.508 1.00 84.94 87 ASP A O 1
ATOM 649 N N . THR A 1 88 ? -3.558 -15.974 -8.192 1.00 85.56 88 THR A N 1
ATOM 650 C CA . THR A 1 88 ? -3.235 -15.292 -9.456 1.00 85.56 88 THR A CA 1
ATOM 651 C C . THR A 1 88 ? -1.751 -14.928 -9.542 1.00 85.56 88 THR A C 1
ATOM 653 O O . THR A 1 88 ? -1.109 -15.135 -10.573 1.00 85.56 88 THR A O 1
ATOM 656 N N . ALA A 1 89 ? -1.175 -14.415 -8.450 1.00 88.06 89 ALA A N 1
ATOM 657 C CA . ALA A 1 89 ? 0.243 -14.070 -8.399 1.00 88.06 89 ALA A CA 1
ATOM 658 C C . ALA A 1 89 ? 1.132 -15.323 -8.458 1.00 88.06 89 ALA A C 1
ATOM 660 O O . ALA A 1 89 ? 2.131 -15.324 -9.179 1.00 88.06 89 ALA A O 1
ATOM 661 N N . ARG A 1 90 ? 0.753 -16.398 -7.752 1.00 90.62 90 ARG A N 1
ATOM 662 C CA . ARG A 1 90 ? 1.452 -17.693 -7.787 1.00 90.62 90 ARG A CA 1
ATOM 663 C C . ARG A 1 90 ? 1.422 -18.299 -9.186 1.00 90.62 90 ARG A C 1
ATOM 665 O O . ARG A 1 90 ? 2.480 -18.624 -9.706 1.00 90.62 90 ARG A O 1
ATOM 672 N N . ALA A 1 91 ? 0.252 -18.371 -9.819 1.00 94.31 91 ALA A N 1
ATOM 673 C CA . ALA A 1 91 ? 0.092 -18.894 -11.172 1.00 94.31 91 ALA A CA 1
ATOM 674 C C . ALA A 1 91 ? 0.935 -18.108 -12.186 1.00 94.31 91 ALA A C 1
ATOM 676 O O . ALA A 1 91 ? 1.646 -18.702 -12.994 1.00 94.31 91 ALA A O 1
ATOM 677 N N . LYS A 1 92 ? 0.932 -16.770 -12.097 1.00 93.06 92 LYS A N 1
ATOM 678 C CA . LYS A 1 92 ? 1.787 -15.917 -12.933 1.00 93.06 92 LYS A CA 1
ATOM 679 C C . LYS A 1 92 ? 3.274 -16.188 -12.698 1.00 93.06 92 LYS A C 1
ATOM 681 O O . LYS A 1 92 ? 4.034 -16.251 -13.659 1.00 93.06 92 LYS A O 1
ATOM 686 N N . ALA A 1 93 ? 3.697 -16.339 -11.443 1.00 93.69 93 ALA A N 1
ATOM 687 C CA . ALA A 1 93 ? 5.084 -16.651 -11.113 1.00 93.69 93 ALA A CA 1
ATOM 688 C C . ALA A 1 93 ? 5.501 -18.024 -11.660 1.00 93.69 93 ALA A C 1
ATOM 690 O O . ALA A 1 93 ? 6.556 -18.120 -12.277 1.00 93.69 93 ALA A O 1
ATOM 691 N N . THR A 1 94 ? 4.663 -19.052 -11.504 1.00 95.69 94 THR A N 1
ATOM 692 C CA . THR A 1 94 ? 4.890 -20.387 -12.076 1.00 95.69 94 THR A CA 1
ATOM 693 C C . THR A 1 94 ? 5.026 -20.322 -13.595 1.00 95.69 94 THR A C 1
ATOM 695 O O . THR A 1 94 ? 6.039 -20.759 -14.125 1.00 95.69 94 THR A O 1
ATOM 698 N N . ALA A 1 95 ? 4.094 -19.664 -14.291 1.00 95.00 95 ALA A N 1
ATOM 699 C CA . ALA A 1 95 ? 4.159 -19.517 -15.745 1.00 95.00 95 ALA A CA 1
ATOM 700 C C . ALA A 1 95 ? 5.435 -18.798 -16.226 1.00 95.00 95 ALA A C 1
ATOM 702 O O . ALA A 1 95 ? 5.974 -19.128 -17.279 1.00 95.00 95 ALA A O 1
ATOM 703 N N . LEU A 1 96 ? 5.936 -17.820 -15.463 1.00 94.06 96 LEU A N 1
ATOM 704 C CA . LEU A 1 96 ? 7.203 -17.146 -15.763 1.00 94.06 96 LEU A CA 1
ATOM 705 C C . LEU A 1 96 ? 8.420 -18.039 -15.492 1.00 94.06 96 LEU A C 1
ATOM 707 O O . LEU A 1 96 ? 9.388 -17.965 -16.239 1.00 94.06 96 LEU A O 1
ATOM 711 N N . LEU A 1 97 ? 8.386 -18.865 -14.446 1.00 93.38 97 LEU A N 1
ATOM 712 C CA . LEU A 1 97 ? 9.460 -19.818 -14.144 1.00 93.38 97 LEU A CA 1
ATOM 713 C C . LEU A 1 97 ? 9.547 -20.934 -15.190 1.00 93.38 97 LEU A C 1
ATOM 715 O O . LEU A 1 97 ? 10.648 -21.367 -15.520 1.00 93.38 97 LEU A O 1
ATOM 719 N N . ASP A 1 98 ? 8.404 -21.345 -15.735 1.00 95.44 98 ASP A N 1
ATOM 720 C CA . ASP A 1 98 ? 8.321 -22.348 -16.799 1.00 95.44 98 ASP A CA 1
ATOM 721 C C . ASP A 1 98 ? 8.652 -21.764 -18.184 1.00 95.44 98 ASP A C 1
ATOM 723 O O . ASP A 1 98 ? 8.884 -22.499 -19.149 1.00 95.44 98 ASP A O 1
ATOM 727 N N . ALA A 1 99 ? 8.706 -20.434 -18.311 1.00 91.44 99 ALA A N 1
ATOM 728 C CA . ALA A 1 99 ? 9.071 -19.783 -19.557 1.00 91.44 99 ALA A CA 1
ATOM 729 C C . ALA A 1 99 ? 10.578 -19.928 -19.819 1.00 91.44 99 ALA A C 1
ATOM 731 O O . ALA A 1 99 ? 11.412 -19.399 -19.088 1.00 91.44 99 ALA A O 1
ATOM 732 N N . GLY A 1 100 ? 10.942 -20.559 -20.941 1.00 89.62 100 GLY A N 1
ATOM 733 C CA . GLY A 1 100 ? 12.345 -20.679 -21.364 1.00 89.62 100 GLY A CA 1
ATOM 734 C C . GLY A 1 100 ? 13.051 -19.333 -21.606 1.00 89.62 100 GLY A C 1
ATOM 735 O O . GLY A 1 100 ? 14.278 -19.268 -21.603 1.00 89.62 100 GLY A O 1
ATOM 736 N N . ARG A 1 101 ? 12.292 -18.244 -21.794 1.00 92.38 101 ARG A N 1
ATOM 737 C CA . ARG A 1 101 ? 12.802 -16.868 -21.818 1.00 92.38 101 ARG A CA 1
ATOM 738 C C . ARG A 1 101 ? 11.774 -15.911 -21.221 1.00 92.38 101 ARG A C 1
ATOM 740 O O . ARG A 1 101 ? 10.623 -15.893 -21.649 1.00 92.38 101 ARG A O 1
ATOM 747 N N . LEU A 1 102 ? 12.214 -15.090 -20.271 1.00 93.19 102 LEU A N 1
ATOM 748 C CA . LEU A 1 102 ? 11.369 -14.088 -19.623 1.00 93.19 102 LEU A CA 1
ATOM 749 C C . LEU A 1 102 ? 11.080 -12.900 -20.557 1.00 93.19 102 LEU A C 1
ATOM 751 O O . LEU A 1 102 ? 11.943 -12.532 -21.363 1.00 93.19 102 LEU A O 1
ATOM 755 N N . PRO A 1 103 ? 9.895 -12.269 -20.446 1.00 88.88 103 PRO A N 1
ATOM 756 C CA . PRO A 1 103 ? 9.627 -11.012 -21.131 1.00 88.88 103 PRO A CA 1
ATOM 757 C C . PRO A 1 103 ? 10.587 -9.912 -20.642 1.00 88.88 103 PRO A C 1
ATOM 759 O O . PRO A 1 103 ? 11.040 -9.957 -19.493 1.00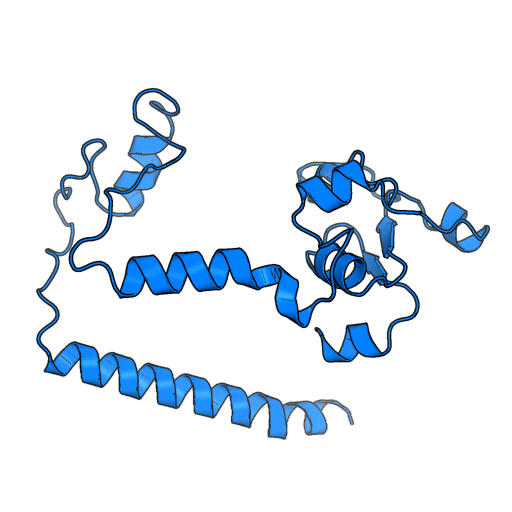 88.88 103 PRO A O 1
ATOM 762 N N . PRO A 1 104 ? 10.893 -8.909 -21.484 1.00 85.69 104 PRO A N 1
ATOM 763 C CA . PRO A 1 104 ? 11.686 -7.762 -21.060 1.00 85.69 104 PRO A CA 1
ATOM 764 C C . PRO A 1 104 ? 10.984 -7.008 -19.922 1.00 85.69 104 PRO A C 1
ATOM 766 O O . PRO A 1 104 ? 9.755 -6.949 -19.856 1.00 85.69 104 PRO A O 1
ATOM 769 N N . LEU A 1 105 ? 11.773 -6.421 -19.020 1.00 83.62 105 LEU A N 1
ATOM 770 C CA . LEU A 1 105 ? 11.246 -5.597 -17.934 1.00 83.62 105 LEU A CA 1
ATOM 771 C C . LEU A 1 105 ? 10.591 -4.329 -18.500 1.00 83.62 105 LEU A C 1
ATOM 773 O O . LEU A 1 105 ? 11.157 -3.669 -19.367 1.00 83.62 105 LEU A O 1
ATOM 777 N N . ALA A 1 106 ? 9.429 -3.966 -17.954 1.00 86.94 106 ALA A N 1
ATOM 778 C CA . ALA A 1 106 ? 8.719 -2.724 -18.255 1.00 86.94 106 ALA A CA 1
ATOM 779 C C . ALA A 1 106 ? 8.685 -1.836 -16.995 1.00 86.94 106 ALA A C 1
ATOM 781 O O . ALA A 1 106 ? 7.708 -1.868 -16.243 1.00 86.94 106 ALA A O 1
ATOM 782 N N . PRO A 1 107 ? 9.779 -1.118 -16.679 1.00 86.12 107 PRO A N 1
ATOM 783 C CA . PRO A 1 107 ? 9.850 -0.291 -15.480 1.00 86.12 107 PRO A CA 1
ATOM 784 C C . PRO A 1 107 ? 8.911 0.918 -15.571 1.00 86.12 107 PRO A C 1
ATOM 786 O O . PRO A 1 107 ? 8.706 1.487 -16.640 1.00 86.12 107 PRO A O 1
ATOM 789 N N . TYR A 1 108 ? 8.377 1.341 -14.422 1.00 87.75 108 TYR A N 1
ATOM 790 C CA . TYR A 1 108 ? 7.510 2.522 -14.324 1.00 87.75 108 TYR A CA 1
ATOM 791 C C . TYR A 1 108 ? 8.253 3.821 -14.685 1.00 87.75 108 TYR A C 1
ATOM 793 O O . TYR A 1 108 ? 7.742 4.685 -15.402 1.00 87.75 108 TYR A O 1
ATOM 801 N N . TYR A 1 109 ? 9.492 3.947 -14.205 1.00 89.38 109 TYR A N 1
ATOM 802 C CA . TYR A 1 109 ? 10.370 5.048 -14.575 1.00 89.38 109 TYR A CA 1
ATOM 803 C C . TYR A 1 109 ? 11.095 4.723 -15.875 1.00 89.38 109 TYR A C 1
ATOM 805 O O . TYR A 1 109 ? 11.839 3.749 -15.966 1.00 89.38 109 TYR A O 1
ATOM 813 N N . THR A 1 110 ? 10.882 5.579 -16.864 1.00 90.25 110 THR A N 1
ATOM 814 C CA . THR A 1 110 ? 11.492 5.512 -18.190 1.00 90.25 110 THR A CA 1
ATOM 815 C C . THR A 1 110 ? 12.225 6.823 -18.468 1.00 90.25 110 THR A C 1
ATOM 817 O O . THR A 1 110 ? 11.962 7.821 -17.788 1.00 90.25 110 THR A O 1
ATOM 820 N N . PRO A 1 111 ? 13.110 6.878 -19.477 1.00 89.56 111 PRO A N 1
ATOM 821 C CA . PRO A 1 111 ? 13.704 8.144 -19.895 1.00 89.56 111 PRO A CA 1
ATOM 822 C C . PRO A 1 111 ? 12.653 9.212 -20.234 1.00 89.56 111 PRO A C 1
ATOM 824 O O . PRO A 1 111 ? 12.894 10.390 -20.006 1.00 89.56 111 PRO A O 1
ATOM 827 N N . ALA A 1 112 ? 11.471 8.805 -20.714 1.00 92.06 112 ALA A N 1
ATOM 828 C CA . ALA A 1 112 ? 10.368 9.713 -21.017 1.00 92.06 112 ALA A CA 1
ATOM 829 C C . ALA A 1 112 ? 9.607 10.177 -19.762 1.00 92.06 112 ALA A C 1
ATOM 831 O O . ALA A 1 112 ? 9.303 11.358 -19.633 1.00 92.06 112 ALA A O 1
ATOM 832 N N . SER A 1 113 ? 9.302 9.267 -18.829 1.00 93.69 113 SER A N 1
ATOM 833 C CA . SER A 1 113 ? 8.493 9.581 -17.638 1.00 93.69 113 SER A CA 1
ATOM 834 C C . SER A 1 113 ? 9.296 10.178 -16.480 1.00 93.69 113 SER A C 1
ATOM 836 O O . SER A 1 113 ? 8.720 10.824 -15.609 1.00 93.69 113 SER A O 1
ATOM 838 N N . ALA A 1 114 ? 10.614 9.967 -16.447 1.00 94.12 114 ALA A N 1
ATOM 839 C CA . ALA A 1 114 ? 11.472 10.384 -15.340 1.00 94.12 114 ALA A CA 1
ATOM 840 C C . ALA A 1 114 ? 12.885 10.829 -15.781 1.00 94.12 114 ALA A C 1
ATOM 842 O O . ALA A 1 114 ? 13.870 10.385 -15.181 1.00 94.12 114 ALA A O 1
ATOM 843 N N . PRO A 1 115 ? 13.032 11.726 -16.777 1.00 93.50 115 PRO A N 1
ATOM 844 C CA . PRO A 1 115 ? 14.336 12.091 -17.343 1.00 93.50 115 PRO A CA 1
ATOM 845 C C . PRO A 1 115 ? 15.314 12.681 -16.316 1.00 93.50 115 PRO A C 1
ATOM 847 O O . PRO A 1 115 ? 16.508 12.408 -16.384 1.00 93.50 115 PRO A O 1
ATOM 850 N N . GLY A 1 116 ? 14.824 13.453 -15.340 1.00 93.44 116 GLY A N 1
ATOM 851 C CA . GLY A 1 116 ? 15.666 14.054 -14.296 1.00 93.44 116 GLY A CA 1
ATOM 852 C C . GLY A 1 116 ? 15.994 13.123 -13.124 1.00 93.44 116 GLY A C 1
ATOM 853 O O . GLY A 1 116 ? 16.932 13.383 -12.377 1.00 93.44 116 GLY A O 1
ATOM 854 N N . TYR A 1 117 ? 15.236 12.038 -12.950 1.00 92.06 117 TYR A N 1
ATOM 855 C CA . TYR A 1 117 ? 15.341 11.165 -11.777 1.00 92.06 117 TYR A CA 1
ATOM 856 C C . TYR A 1 117 ? 16.012 9.828 -12.107 1.00 92.06 117 TYR A C 1
ATOM 858 O O . TYR A 1 117 ? 16.867 9.347 -11.359 1.00 92.06 117 TYR A O 1
ATOM 866 N N . LEU A 1 118 ? 15.669 9.247 -13.260 1.00 92.56 118 LEU A N 1
ATOM 867 C CA . LEU A 1 118 ? 16.132 7.930 -13.680 1.00 92.56 118 LEU A CA 1
ATOM 868 C C . LEU A 1 118 ? 17.667 7.822 -13.792 1.00 92.56 118 LEU A C 1
ATOM 870 O O . LEU A 1 118 ? 18.202 6.852 -13.249 1.00 92.56 118 LEU A O 1
ATOM 874 N N . PRO A 1 119 ? 18.405 8.785 -14.391 1.00 92.50 119 PRO A N 1
ATOM 875 C CA . PRO A 1 119 ? 19.865 8.692 -14.486 1.00 92.50 119 PRO A CA 1
ATOM 876 C C . PRO A 1 119 ? 20.548 8.615 -13.118 1.00 92.50 119 PRO A C 1
ATOM 878 O O . PRO A 1 119 ? 21.486 7.845 -12.936 1.00 92.50 119 PRO A O 1
ATOM 881 N N . GLY A 1 120 ? 20.044 9.360 -12.128 1.00 91.44 120 GLY A N 1
ATOM 882 C CA . GLY A 1 120 ? 20.577 9.337 -10.767 1.00 91.44 120 GLY A CA 1
ATOM 883 C C . GLY A 1 120 ? 20.337 8.001 -10.061 1.00 91.44 120 GLY A C 1
ATOM 884 O O . GLY A 1 120 ? 21.227 7.496 -9.378 1.00 91.44 120 GLY A O 1
ATOM 885 N N . ILE A 1 121 ? 19.160 7.386 -10.243 1.00 91.00 121 ILE A N 1
ATOM 886 C CA . ILE A 1 121 ? 18.894 6.047 -9.696 1.00 91.00 121 ILE A CA 1
ATOM 887 C C . ILE A 1 121 ? 19.835 5.021 -10.321 1.00 91.00 121 ILE A C 1
ATOM 889 O O . ILE A 1 121 ? 20.494 4.288 -9.587 1.00 91.00 121 ILE A O 1
ATOM 893 N N . LEU A 1 122 ? 19.889 4.970 -11.654 1.00 91.19 122 LEU A N 1
ATOM 894 C CA . LEU A 1 122 ? 20.679 3.979 -12.383 1.00 91.19 122 LEU A CA 1
ATOM 895 C C . LEU A 1 122 ? 22.178 4.156 -12.123 1.00 91.19 122 LEU A C 1
ATOM 897 O O . LEU A 1 122 ? 22.870 3.171 -11.872 1.00 91.19 122 LEU A O 1
ATOM 901 N N . GLY A 1 123 ? 22.660 5.399 -12.044 1.00 91.56 123 GLY A N 1
ATOM 902 C CA . GLY A 1 123 ? 24.052 5.709 -11.728 1.00 91.56 123 GLY A CA 1
ATOM 903 C C . GLY A 1 123 ? 24.505 5.165 -10.369 1.00 91.56 123 GLY A C 1
ATOM 904 O O . GLY A 1 123 ? 25.612 4.641 -10.268 1.00 91.56 123 GLY A O 1
ATOM 905 N N . ARG A 1 124 ? 23.637 5.171 -9.340 1.00 90.31 124 ARG A N 1
ATOM 906 C CA . ARG A 1 124 ? 23.921 4.529 -8.031 1.00 90.31 124 ARG A CA 1
ATOM 907 C C . ARG A 1 124 ? 24.108 3.015 -8.127 1.00 90.31 124 ARG A C 1
ATOM 909 O O . ARG A 1 124 ? 24.686 2.411 -7.229 1.00 90.31 124 ARG A O 1
ATOM 916 N N . HIS A 1 125 ? 23.611 2.413 -9.200 1.00 88.50 125 HIS A N 1
ATOM 917 C CA . HIS A 1 125 ? 23.781 1.002 -9.526 1.00 88.50 125 HIS A CA 1
ATOM 918 C C . HIS A 1 125 ? 24.801 0.779 -10.653 1.00 88.50 125 HIS A C 1
ATOM 920 O O . HIS A 1 125 ? 24.874 -0.324 -11.186 1.00 88.50 125 HIS A O 1
ATOM 926 N N . HIS A 1 126 ? 25.600 1.797 -10.996 1.00 90.19 126 HIS A N 1
ATOM 927 C CA . HIS A 1 126 ? 26.587 1.778 -12.078 1.00 90.19 126 HIS A CA 1
ATOM 928 C C . HIS A 1 126 ? 25.994 1.449 -13.458 1.00 90.19 126 HIS A C 1
ATOM 930 O O . HIS A 1 126 ? 26.626 0.773 -14.269 1.00 90.19 126 HIS A O 1
ATOM 936 N N . LEU A 1 127 ? 24.785 1.941 -1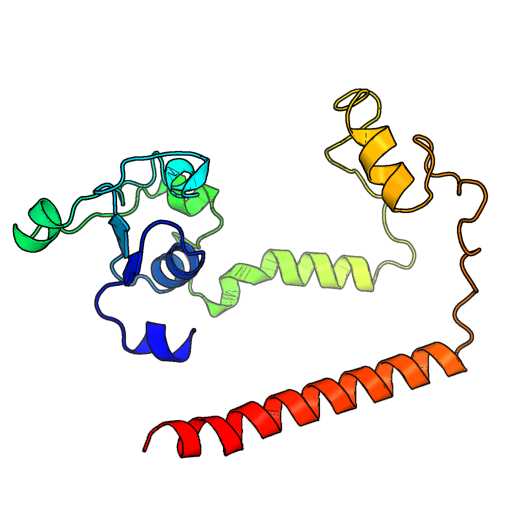3.731 1.00 91.06 127 LEU A N 1
ATOM 937 C CA . LEU A 1 127 ? 24.093 1.791 -15.010 1.00 91.06 127 LEU A CA 1
ATOM 938 C C . LEU A 1 127 ? 23.814 3.164 -15.634 1.00 91.06 127 LEU A C 1
ATOM 940 O O . LEU A 1 127 ? 23.439 4.111 -14.941 1.00 91.06 127 LEU A O 1
ATOM 944 N N . ALA A 1 128 ? 23.980 3.266 -16.949 1.00 90.56 128 ALA A N 1
ATOM 945 C CA . ALA A 1 128 ? 23.539 4.393 -17.757 1.00 90.56 128 ALA A CA 1
ATOM 946 C C . ALA A 1 128 ? 22.026 4.310 -18.026 1.00 90.56 128 ALA A C 1
ATOM 948 O O . ALA A 1 128 ? 21.383 3.291 -17.768 1.00 90.56 128 ALA A O 1
ATOM 949 N N . SER A 1 129 ? 21.440 5.389 -18.552 1.00 86.25 129 SER A N 1
ATOM 950 C CA . SER A 1 129 ? 19.998 5.483 -18.837 1.00 86.25 129 SER A CA 1
ATOM 951 C C . SER A 1 129 ? 19.499 4.520 -19.918 1.00 86.25 129 SER A C 1
ATOM 953 O O . SER A 1 129 ? 18.311 4.207 -19.942 1.00 86.25 129 SER A O 1
ATOM 955 N N . ASP A 1 130 ? 20.392 4.035 -20.777 1.00 85.12 130 ASP A N 1
ATOM 956 C CA . ASP A 1 130 ? 20.143 2.983 -21.767 1.00 85.12 130 ASP A CA 1
ATOM 957 C C . ASP A 1 130 ? 20.377 1.563 -21.207 1.00 85.12 130 ASP A C 1
ATOM 959 O O . ASP A 1 130 ? 20.233 0.575 -21.925 1.00 85.12 130 ASP A O 1
ATOM 963 N N . GLY A 1 131 ? 20.718 1.450 -19.918 1.00 82.31 131 GLY A N 1
ATOM 964 C CA . GLY A 1 131 ? 21.007 0.192 -19.236 1.00 82.31 131 GLY A CA 1
ATOM 965 C C . GLY A 1 131 ? 22.435 -0.319 -19.431 1.00 82.31 131 GLY A C 1
ATOM 966 O O . GLY A 1 131 ? 22.760 -1.386 -18.906 1.00 82.31 131 GLY A O 1
ATOM 967 N N . THR A 1 132 ? 23.300 0.407 -20.146 1.00 88.94 132 THR A N 1
ATOM 968 C CA . THR A 1 132 ? 24.705 0.010 -20.301 1.00 88.94 132 THR A CA 1
ATOM 969 C C . THR A 1 132 ? 25.486 0.198 -18.991 1.00 88.94 132 THR A C 1
ATOM 971 O O . THR A 1 132 ? 25.210 1.131 -18.232 1.00 88.94 132 THR A O 1
ATOM 974 N N . PRO A 1 133 ? 26.454 -0.677 -18.661 1.00 90.69 133 PRO A N 1
ATOM 975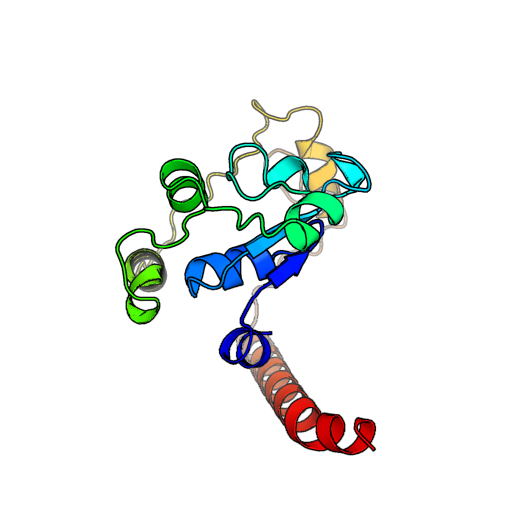 C CA . PRO A 1 133 ? 27.285 -0.497 -17.473 1.00 90.69 133 PRO A CA 1
ATOM 976 C C . PRO A 1 133 ? 28.172 0.752 -17.580 1.00 90.69 133 PRO A C 1
ATOM 978 O O . PRO A 1 133 ? 28.862 0.948 -18.579 1.00 90.69 133 PRO A O 1
ATOM 981 N N . LEU A 1 134 ? 28.197 1.575 -16.531 1.00 89.19 134 LEU A N 1
ATOM 982 C CA . LEU A 1 134 ? 29.103 2.722 -16.425 1.00 89.19 134 LEU A CA 1
ATOM 983 C C . LEU A 1 134 ? 30.526 2.276 -16.038 1.00 89.19 134 LEU A C 1
ATOM 985 O O . LEU A 1 134 ? 30.698 1.207 -15.443 1.00 89.19 134 LEU A O 1
ATOM 989 N N . PRO A 1 135 ? 31.565 3.092 -16.305 1.00 82.75 135 PRO A N 1
ATOM 990 C CA . PRO A 1 135 ? 32.925 2.810 -15.852 1.00 82.75 135 PRO A CA 1
ATOM 991 C C . PRO A 1 135 ? 32.979 2.509 -14.345 1.00 82.75 135 PRO A C 1
ATOM 993 O O . PRO A 1 135 ? 32.439 3.257 -13.531 1.00 82.75 135 PRO A O 1
ATOM 996 N N . GLY A 1 136 ? 33.616 1.396 -13.970 1.00 75.69 136 GLY A N 1
ATOM 997 C CA . GLY A 1 136 ? 33.668 0.916 -12.582 1.00 75.69 136 GLY A CA 1
ATOM 998 C C . GLY A 1 136 ? 32.517 -0.011 -12.172 1.00 75.69 136 GLY A C 1
ATOM 999 O O . GLY A 1 136 ? 32.565 -0.570 -11.076 1.00 75.69 136 GLY A O 1
ATOM 1000 N N . ALA A 1 137 ? 31.524 -0.246 -13.038 1.00 72.44 137 ALA A N 1
ATOM 1001 C CA . ALA A 1 137 ? 30.584 -1.346 -12.861 1.00 72.44 137 ALA A CA 1
ATOM 1002 C C . ALA A 1 137 ? 31.357 -2.672 -12.872 1.00 72.44 137 ALA A C 1
ATOM 1004 O O . ALA A 1 137 ? 32.058 -2.985 -13.838 1.00 72.44 137 ALA A O 1
ATOM 1005 N N . ALA A 1 138 ? 31.235 -3.470 -11.808 1.00 65.00 138 ALA A N 1
ATOM 1006 C CA . ALA A 1 138 ? 31.735 -4.837 -11.844 1.00 65.00 138 ALA A CA 1
ATOM 1007 C C . ALA A 1 138 ? 31.030 -5.565 -12.997 1.00 65.00 138 ALA A C 1
ATOM 1009 O O . ALA A 1 138 ? 29.799 -5.632 -13.017 1.00 65.00 138 ALA A O 1
ATOM 1010 N N . ALA A 1 139 ? 31.798 -6.083 -13.960 1.00 59.88 139 ALA A N 1
ATOM 1011 C CA . ALA A 1 139 ? 31.235 -6.893 -15.032 1.00 59.88 139 ALA A CA 1
ATOM 1012 C C . ALA A 1 139 ? 30.379 -8.009 -14.406 1.00 59.88 139 ALA A C 1
ATOM 1014 O O . ALA A 1 139 ? 30.814 -8.593 -13.402 1.00 59.88 139 ALA A O 1
ATOM 1015 N N . PRO A 1 140 ? 29.183 -8.310 -14.948 1.00 53.38 140 PRO A N 1
ATOM 1016 C CA . PRO A 1 140 ? 28.423 -9.455 -14.488 1.00 53.38 140 PRO A CA 1
ATOM 1017 C C . PRO A 1 140 ? 29.298 -10.693 -14.686 1.00 53.38 140 PRO A C 1
ATOM 1019 O O . PRO A 1 140 ? 29.501 -11.162 -15.802 1.00 53.38 140 PRO A O 1
ATOM 1022 N N . GLN A 1 141 ? 29.887 -11.189 -13.597 1.00 49.41 141 GLN A N 1
ATOM 1023 C CA . GLN A 1 141 ? 30.548 -12.480 -13.608 1.00 49.41 141 GLN A CA 1
ATOM 1024 C C . GLN A 1 141 ? 29.444 -13.505 -13.829 1.00 49.41 141 GLN A C 1
ATOM 1026 O O . GLN A 1 141 ? 28.572 -13.649 -12.968 1.00 49.41 141 GLN A O 1
ATOM 1031 N N . GLU A 1 142 ? 29.493 -14.195 -14.971 1.00 50.38 142 GLU A N 1
ATOM 1032 C CA . GLU A 1 142 ? 28.775 -15.448 -15.201 1.00 50.38 142 GLU A CA 1
ATOM 1033 C C . GLU A 1 142 ? 28.819 -16.255 -13.894 1.00 50.38 142 GLU A C 1
ATOM 1035 O O . GLU A 1 142 ? 29.916 -16.562 -13.403 1.00 50.38 142 GLU A O 1
ATOM 1040 N N . PRO A 1 143 ? 27.674 -16.521 -13.240 1.00 46.19 143 PRO A N 1
ATOM 1041 C CA . PRO A 1 143 ? 27.675 -17.247 -11.988 1.00 46.19 143 PRO A CA 1
ATOM 1042 C C . PRO A 1 143 ? 28.088 -18.685 -12.292 1.00 46.19 143 PRO A C 1
ATOM 1044 O O . PRO A 1 143 ? 27.259 -19.539 -12.594 1.00 46.19 143 PRO A O 1
ATOM 1047 N N . GLY A 1 144 ? 29.390 -18.967 -12.210 1.00 51.75 144 GLY A N 1
ATOM 1048 C CA . GLY A 1 144 ? 29.895 -20.328 -12.293 1.00 51.75 144 GLY A CA 1
ATOM 1049 C C . GLY A 1 144 ? 29.130 -21.193 -11.291 1.00 51.75 144 GLY A C 1
ATOM 1050 O O . GLY A 1 144 ? 28.967 -20.787 -10.136 1.00 51.75 144 GLY A O 1
ATOM 1051 N N . ARG A 1 145 ? 28.643 -22.366 -11.730 1.00 55.75 145 ARG A N 1
ATOM 1052 C CA . ARG A 1 145 ? 27.775 -23.293 -10.962 1.00 55.75 145 ARG A CA 1
ATOM 1053 C C . ARG A 1 145 ? 28.177 -23.451 -9.492 1.00 55.75 145 ARG A C 1
ATOM 1055 O O . ARG A 1 145 ? 27.323 -23.541 -8.617 1.00 55.75 145 ARG A O 1
ATOM 1062 N N . VAL A 1 146 ? 29.479 -23.422 -9.220 1.00 55.16 146 VAL A N 1
ATOM 1063 C CA . VAL A 1 146 ? 30.068 -23.532 -7.882 1.00 55.16 146 VAL A CA 1
ATOM 1064 C C . VAL A 1 146 ? 29.665 -22.367 -6.968 1.00 55.16 146 VAL A C 1
ATOM 1066 O O . VAL A 1 146 ? 29.272 -22.580 -5.826 1.00 55.16 146 VAL A O 1
ATOM 1069 N N . ARG A 1 147 ? 29.691 -21.122 -7.454 1.00 54.53 147 ARG A N 1
ATOM 1070 C CA . ARG A 1 147 ? 29.401 -19.932 -6.637 1.00 54.53 147 ARG A CA 1
ATOM 1071 C C . ARG A 1 147 ? 27.905 -19.773 -6.349 1.00 54.53 147 ARG A C 1
ATOM 1073 O O . ARG A 1 147 ? 27.542 -19.296 -5.275 1.00 54.53 147 ARG A O 1
ATOM 1080 N N . GLY A 1 148 ? 27.050 -20.220 -7.273 1.00 59.72 148 GLY A N 1
ATOM 1081 C CA . GLY A 1 148 ? 25.605 -20.337 -7.053 1.00 59.72 148 GLY A CA 1
ATOM 1082 C C . GLY A 1 148 ? 25.280 -21.304 -5.910 1.00 59.72 148 GLY A C 1
ATOM 1083 O O . GLY A 1 148 ? 24.604 -20.915 -4.958 1.00 59.72 148 GLY A O 1
ATOM 1084 N N . ALA A 1 149 ? 25.867 -22.505 -5.943 1.00 61.78 149 ALA A N 1
ATOM 1085 C CA . ALA A 1 149 ? 25.686 -23.533 -4.914 1.00 61.78 149 ALA A CA 1
ATOM 1086 C C . ALA A 1 149 ? 26.193 -23.098 -3.523 1.00 61.78 149 ALA A C 1
ATOM 1088 O O . ALA A 1 149 ? 25.552 -23.361 -2.502 1.00 61.78 149 ALA A O 1
ATOM 1089 N N . VAL A 1 150 ? 27.312 -22.368 -3.466 1.00 64.19 150 VAL A N 1
ATOM 1090 C CA . VAL A 1 150 ? 27.845 -21.806 -2.209 1.00 64.19 150 VAL A CA 1
ATOM 1091 C C . VAL A 1 150 ? 26.918 -20.724 -1.649 1.00 64.19 150 VAL A C 1
ATOM 1093 O O . VAL A 1 150 ? 26.635 -20.683 -0.453 1.00 64.19 150 VAL A O 1
ATOM 1096 N N . ARG A 1 151 ? 26.386 -19.845 -2.504 1.00 62.09 151 ARG A N 1
ATOM 1097 C CA . ARG A 1 151 ? 25.464 -18.791 -2.059 1.00 62.09 151 ARG A CA 1
ATOM 1098 C C . ARG A 1 151 ? 24.143 -19.374 -1.558 1.00 62.09 151 ARG A C 1
ATOM 1100 O O . ARG A 1 151 ? 23.576 -18.855 -0.601 1.00 62.09 151 ARG A O 1
ATOM 1107 N N . GLU A 1 152 ? 23.665 -20.446 -2.179 1.00 65.00 152 GLU A N 1
ATOM 1108 C CA . GLU A 1 152 ? 22.451 -21.149 -1.772 1.00 65.00 152 GLU A CA 1
ATOM 1109 C C . GLU A 1 152 ? 22.618 -21.867 -0.428 1.00 65.00 152 GLU A C 1
ATOM 1111 O O . GLU A 1 152 ? 21.783 -21.703 0.463 1.00 65.00 152 GLU A O 1
ATOM 1116 N N . THR A 1 153 ? 23.735 -22.567 -0.223 1.00 65.50 153 THR A N 1
ATOM 1117 C CA . THR A 1 153 ? 24.047 -23.218 1.061 1.00 65.50 153 THR A CA 1
ATOM 1118 C C . THR A 1 153 ? 24.200 -22.206 2.196 1.00 65.50 153 THR A C 1
ATOM 1120 O O . THR A 1 153 ? 23.593 -22.387 3.252 1.00 65.50 153 THR A O 1
ATOM 1123 N N . VAL A 1 154 ? 24.891 -21.083 1.970 1.00 69.00 154 VAL A N 1
ATOM 1124 C CA . VAL A 1 154 ? 24.992 -19.987 2.955 1.00 69.00 154 VAL A CA 1
ATOM 1125 C C . VAL A 1 154 ? 23.619 -19.380 3.260 1.00 69.00 154 VAL A C 1
ATOM 1127 O O . VAL A 1 154 ? 23.286 -19.136 4.420 1.00 69.00 154 VAL A O 1
ATOM 1130 N N . ARG A 1 155 ? 22.778 -19.169 2.241 1.00 65.69 155 ARG A N 1
ATOM 1131 C CA . ARG A 1 155 ? 21.429 -18.607 2.418 1.00 65.69 155 ARG A CA 1
ATOM 1132 C C . ARG A 1 155 ? 20.503 -19.556 3.182 1.00 65.69 155 ARG A C 1
ATOM 1134 O O . ARG A 1 155 ? 19.703 -19.095 3.997 1.00 65.69 155 ARG A O 1
ATOM 1141 N N . ASN A 1 156 ? 20.627 -20.861 2.956 1.00 66.50 156 ASN A N 1
ATOM 1142 C CA . ASN A 1 156 ? 19.868 -21.885 3.671 1.00 66.50 156 ASN A CA 1
ATOM 1143 C C . ASN A 1 156 ? 20.340 -22.032 5.125 1.00 66.50 156 ASN A C 1
ATOM 1145 O O . ASN A 1 156 ? 19.503 -22.087 6.027 1.00 66.50 156 ASN A O 1
ATOM 1149 N N . ALA A 1 157 ? 21.651 -21.971 5.377 1.00 63.34 157 ALA A N 1
ATOM 1150 C CA . ALA A 1 157 ? 22.210 -21.951 6.729 1.00 63.34 157 ALA A CA 1
ATOM 1151 C C . ALA A 1 157 ? 21.773 -20.700 7.515 1.00 63.34 157 ALA A C 1
ATOM 1153 O O . ALA A 1 157 ? 21.325 -20.810 8.656 1.00 63.34 157 ALA A O 1
ATOM 1154 N N . ALA A 1 158 ? 21.798 -19.521 6.883 1.00 59.12 158 ALA A N 1
ATOM 1155 C CA . ALA A 1 158 ? 21.329 -18.274 7.489 1.00 59.12 158 ALA A CA 1
ATOM 1156 C C . ALA A 1 158 ? 19.824 -18.310 7.816 1.00 59.12 158 ALA A C 1
ATOM 1158 O O . ALA A 1 158 ? 19.405 -17.856 8.881 1.00 59.12 158 ALA A O 1
ATOM 1159 N N . ARG A 1 159 ? 19.000 -18.910 6.943 1.00 60.38 159 ARG A N 1
ATOM 1160 C CA . ARG A 1 159 ? 17.570 -19.143 7.220 1.00 60.38 159 ARG A CA 1
ATOM 1161 C C . ARG A 1 159 ? 17.350 -20.111 8.386 1.00 60.38 159 ARG A C 1
ATOM 1163 O O . ARG A 1 159 ? 16.436 -19.885 9.179 1.00 60.38 159 ARG A O 1
ATOM 1170 N N . GLY A 1 160 ? 18.171 -21.154 8.513 1.00 61.38 160 GLY A N 1
ATOM 1171 C CA . GLY A 1 160 ? 18.128 -22.094 9.639 1.00 61.38 160 GLY A CA 1
ATOM 1172 C C . GLY A 1 160 ? 18.504 -21.437 10.970 1.00 61.38 160 GLY A C 1
ATOM 1173 O 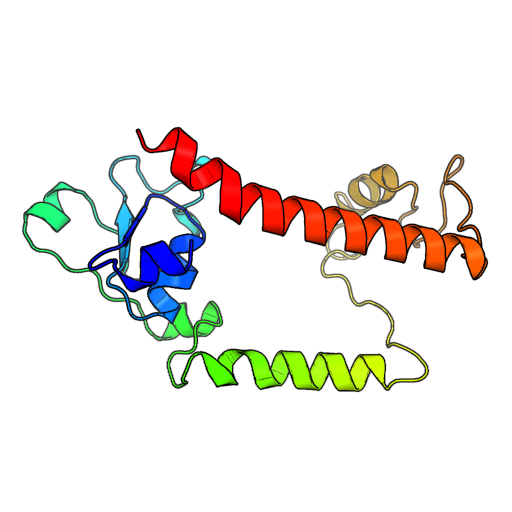O . GLY A 1 160 ? 17.769 -21.561 11.948 1.00 61.38 160 GLY A O 1
ATOM 1174 N N . ALA A 1 161 ? 19.585 -20.655 10.983 1.00 57.28 161 ALA A N 1
ATOM 1175 C CA . ALA A 1 161 ? 20.028 -19.903 12.156 1.00 57.28 161 ALA A CA 1
ATOM 1176 C C . ALA A 1 161 ? 18.997 -18.850 12.597 1.00 57.28 161 ALA A C 1
ATOM 1178 O O . ALA A 1 161 ? 18.720 -18.724 13.787 1.00 57.28 161 ALA A O 1
ATOM 1179 N N . TYR A 1 162 ? 18.359 -18.154 11.648 1.00 53.69 162 TYR A N 1
ATOM 1180 C CA . TYR A 1 162 ? 17.284 -17.204 11.946 1.00 53.69 162 TYR A CA 1
ATOM 1181 C C . TYR A 1 162 ? 16.062 -17.895 12.573 1.00 53.69 162 TYR A C 1
ATOM 1183 O O . TYR A 1 162 ? 15.541 -17.432 13.585 1.00 53.69 162 TYR A O 1
ATOM 1191 N N . ARG A 1 163 ? 15.640 -19.051 12.039 1.00 59.53 163 ARG A N 1
ATOM 1192 C CA . ARG A 1 163 ? 14.532 -19.836 12.616 1.00 59.53 163 ARG A CA 1
ATOM 1193 C C . ARG A 1 163 ? 14.858 -20.360 14.017 1.00 59.53 163 ARG A C 1
ATOM 1195 O O . ARG A 1 163 ? 14.003 -20.289 14.896 1.00 59.53 163 ARG A O 1
ATOM 1202 N N . HIS A 1 164 ? 16.085 -20.823 14.256 1.00 53.88 164 HIS A N 1
ATOM 1203 C CA . HIS A 1 164 ? 16.500 -21.288 15.584 1.00 53.88 164 HIS A CA 1
ATOM 1204 C C . HIS A 1 164 ? 16.693 -20.156 16.601 1.00 53.88 164 HIS A C 1
ATOM 1206 O O . HIS A 1 164 ? 16.319 -20.325 17.762 1.00 53.88 164 HIS A O 1
ATOM 1212 N N . GLY A 1 165 ? 17.202 -18.995 16.180 1.00 53.50 165 GLY A N 1
ATOM 1213 C CA . GLY A 1 165 ? 17.316 -17.812 17.035 1.00 53.50 165 GLY A CA 1
ATOM 1214 C C . GLY A 1 165 ? 15.951 -17.303 17.503 1.00 53.50 165 GLY A C 1
ATOM 1215 O O . GLY A 1 165 ? 15.758 -17.054 18.691 1.00 53.50 165 GLY A O 1
ATOM 1216 N N . VAL A 1 166 ? 14.968 -17.249 16.598 1.00 55.41 166 VAL A N 1
ATOM 1217 C CA . VAL A 1 166 ? 13.596 -16.823 16.921 1.00 55.41 166 VAL A CA 1
ATOM 1218 C C . VAL A 1 166 ? 12.896 -17.812 17.866 1.00 55.41 166 VAL A C 1
ATOM 1220 O O . VAL A 1 166 ? 12.170 -17.382 18.756 1.00 55.41 166 VAL A O 1
ATOM 1223 N N . GLN A 1 167 ? 13.156 -19.119 17.745 1.00 56.47 167 GLN A N 1
ATOM 1224 C CA . GLN A 1 167 ? 12.518 -20.138 18.591 1.00 56.47 167 GLN A CA 1
ATOM 1225 C C . GLN A 1 167 ? 13.134 -20.288 19.993 1.00 56.47 167 GLN A C 1
ATOM 1227 O O . GLN A 1 167 ? 12.418 -20.668 20.916 1.00 56.47 167 GLN A O 1
ATOM 1232 N N . ARG A 1 168 ? 14.435 -20.009 20.186 1.00 55.03 168 ARG A N 1
ATOM 1233 C CA . ARG A 1 168 ? 15.106 -20.196 21.493 1.00 55.03 168 ARG A CA 1
ATOM 1234 C C . ARG A 1 168 ? 15.406 -18.914 22.268 1.00 55.03 168 ARG A C 1
ATOM 1236 O O . ARG A 1 168 ? 15.484 -18.984 23.489 1.00 55.03 168 ARG A O 1
ATOM 1243 N N . VAL A 1 169 ? 15.569 -17.764 21.610 1.00 50.12 169 VAL A N 1
ATOM 1244 C CA . VAL A 1 169 ? 15.977 -16.514 22.290 1.00 50.12 169 VAL A CA 1
ATOM 1245 C C . VAL A 1 169 ? 14.771 -15.670 22.715 1.00 50.12 169 VAL A C 1
ATOM 1247 O O . VAL A 1 169 ? 14.780 -15.082 23.794 1.00 50.12 169 VAL A O 1
ATOM 1250 N N . ALA A 1 170 ? 13.688 -15.673 21.934 1.00 47.97 170 ALA A N 1
ATOM 1251 C CA . ALA A 1 170 ? 12.464 -14.937 22.267 1.00 47.97 170 ALA A CA 1
ATOM 1252 C C . ALA A 1 170 ? 11.815 -15.323 23.624 1.00 47.97 170 ALA A C 1
ATOM 1254 O O . ALA A 1 170 ? 11.292 -14.425 24.286 1.00 47.97 170 ALA A O 1
ATOM 1255 N N . PRO A 1 171 ? 11.863 -16.588 24.099 1.00 51.22 171 PRO A N 1
ATOM 1256 C CA . PRO A 1 171 ? 11.319 -16.955 25.412 1.00 51.22 171 PRO A CA 1
ATOM 1257 C C . PRO A 1 171 ? 12.166 -16.488 26.606 1.00 51.22 171 PRO A C 1
ATOM 1259 O O . PRO A 1 171 ? 11.633 -16.346 27.701 1.00 51.22 171 PRO A O 1
ATOM 1262 N N . VAL A 1 172 ? 13.472 -16.254 26.421 1.00 51.47 172 VAL A N 1
ATOM 1263 C CA . VAL A 1 172 ? 14.398 -15.908 27.521 1.00 51.47 172 VAL A CA 1
ATOM 1264 C C . VAL A 1 172 ? 14.382 -14.405 27.824 1.00 51.47 172 VAL A C 1
ATOM 1266 O O . VAL A 1 172 ? 14.646 -14.005 28.950 1.00 51.47 172 VAL A O 1
ATOM 1269 N N . ILE A 1 173 ? 13.988 -13.577 26.851 1.00 51.44 173 ILE A N 1
ATOM 1270 C CA . ILE A 1 173 ? 13.866 -12.113 26.991 1.00 51.44 173 ILE A CA 1
ATOM 1271 C C . ILE A 1 173 ? 12.493 -11.701 27.579 1.00 51.44 173 ILE A C 1
ATOM 1273 O O . ILE A 1 173 ? 12.260 -10.536 27.874 1.00 51.44 173 ILE A O 1
ATOM 1277 N N . ARG A 1 174 ? 11.567 -12.653 27.781 1.00 50.94 174 ARG A N 1
ATOM 1278 C CA . ARG A 1 174 ? 10.236 -12.424 28.383 1.00 50.94 174 ARG A CA 1
ATOM 1279 C C . ARG A 1 174 ? 10.136 -12.785 29.876 1.00 50.94 174 ARG A C 1
ATOM 1281 O O . ARG A 1 174 ? 9.026 -12.999 30.359 1.00 50.94 174 ARG A O 1
ATOM 1288 N N . ARG A 1 175 ? 11.257 -12.870 30.597 1.00 40.41 175 ARG A N 1
ATOM 1289 C CA . ARG A 1 175 ? 11.250 -12.889 32.068 1.00 40.41 175 ARG A CA 1
ATOM 1290 C C . ARG A 1 175 ? 11.564 -11.513 32.620 1.00 40.41 175 ARG A C 1
ATOM 1292 O O . ARG A 1 175 ? 12.539 -10.916 32.120 1.00 40.41 175 ARG A O 1
#

Radius of gyration: 22.54 Å; chains: 1; bounding box: 50×39×54 Å

Secondary structure (DSSP, 8-state):
-HHHHTT-S-EEESS-THHHHHHHTT--EEEE-TT---GGGSGGGGTTSS-EE-HHHHHTT------HHHHHHTT--SSS-GGGTTHHHHHHHHHHHS-SSPPPP--S--TTT-TTTHHHHHHTTTB-TTSPBPTTPPP-----HHHHHHHHHHHHHHHHHHHHHHHHHTTTTT-

pLDDT: mean 83.07, std 15.93, range [40.41, 98.38]